Protein AF-A0A4Y8L6D9-F1 (afdb_monomer_lite)

Secondary structure (DSSP, 8-state):
--SHHHHHHHHHGGG--------------TT---HHHHHHHHHHHHH--HHHHHHHHHHHHHS--HHHHHHHHHHHHHTT--HHHHHHHHHHHHHHS-GGGS-HHHHHHHHHHHHHHHTTT-HHHHHHHHHHHHHT-

Radius of gyration: 21.97 Å; chains: 1; bounding box: 75×39×43 Å

pLDDT: mean 80.92, std 18.12, range [44.53, 98.5]

Sequence (137 aa):
MKYEKIGATLLIIFMVFGCHKKKENKEIPINYTSTSDTFLKKRIIECGDTASYQTLWYSYLDSPQPEEFLYYAMIMANKYNYPQAYYDVYLCLANTTDVDKLDDATKKIVVEYLVKASERGQDQASEVLEEIAKFSK

Structure (mmCIF, N/CA/C/O backbone):
data_AF-A0A4Y8L6D9-F1
#
_entry.id   AF-A0A4Y8L6D9-F1
#
loop_
_atom_site.group_PDB
_atom_site.id
_atom_site.type_symbol
_atom_site.label_atom_id
_atom_site.label_alt_id
_atom_site.label_comp_id
_atom_site.label_asym_id
_atom_site.label_entity_id
_atom_site.label_seq_id
_atom_site.pdbx_PDB_ins_code
_atom_site.Cartn_x
_atom_site.Cartn_y
_atom_site.Cartn_z
_atom_site.occupancy
_atom_site.B_iso_or_equiv
_atom_site.auth_seq_id
_atom_site.auth_comp_id
_atom_site.auth_asym_id
_atom_site.auth_atom_id
_atom_site.pdbx_PDB_model_num
ATOM 1 N N . MET A 1 1 ? 55.239 -13.031 -11.606 1.00 53.44 1 MET A N 1
ATOM 2 C CA . MET A 1 1 ? 54.634 -11.995 -10.739 1.00 53.44 1 MET A CA 1
ATOM 3 C C . MET A 1 1 ? 54.414 -10.710 -11.549 1.00 53.44 1 MET A C 1
ATOM 5 O O . MET A 1 1 ? 55.180 -9.764 -11.433 1.00 53.44 1 MET A O 1
ATOM 9 N N . LYS A 1 2 ? 53.441 -10.710 -12.476 1.00 53.25 2 LYS A N 1
ATOM 10 C CA . LYS A 1 2 ? 53.185 -9.581 -13.405 1.00 53.25 2 LYS A CA 1
ATOM 11 C C . LYS A 1 2 ? 51.693 -9.241 -13.573 1.00 53.25 2 LYS A C 1
ATOM 13 O O . LYS A 1 2 ? 51.358 -8.416 -14.411 1.00 53.25 2 LYS A O 1
ATOM 18 N N . TYR A 1 3 ? 50.811 -9.848 -12.774 1.00 55.16 3 TYR A N 1
ATOM 19 C CA . TYR A 1 3 ? 49.351 -9.742 -12.940 1.00 55.16 3 TYR A CA 1
ATOM 20 C C . TYR A 1 3 ? 48.668 -8.926 -11.829 1.00 55.16 3 TYR A C 1
ATOM 22 O O . TYR A 1 3 ? 47.560 -8.443 -12.025 1.00 55.16 3 TYR A O 1
ATOM 30 N N . GLU A 1 4 ? 49.339 -8.685 -10.698 1.00 50.84 4 GLU A N 1
ATOM 31 C CA . GLU A 1 4 ? 48.757 -7.950 -9.559 1.00 50.84 4 GLU A CA 1
ATOM 32 C C . GLU A 1 4 ? 48.601 -6.443 -9.818 1.00 50.84 4 GLU A C 1
ATOM 34 O O . GLU A 1 4 ? 47.782 -5.786 -9.186 1.00 50.84 4 GLU A O 1
ATOM 39 N N . LYS A 1 5 ? 49.338 -5.883 -10.788 1.00 51.00 5 LYS A N 1
ATOM 40 C CA . LYS A 1 5 ? 49.241 -4.455 -11.137 1.00 51.00 5 LYS A CA 1
ATOM 41 C C . LYS A 1 5 ? 48.224 -4.147 -12.237 1.00 51.00 5 LYS A C 1
ATOM 43 O O . LYS A 1 5 ? 47.843 -2.995 -12.370 1.00 51.00 5 LYS A O 1
ATOM 48 N N . ILE A 1 6 ? 47.764 -5.150 -12.991 1.00 54.91 6 ILE A N 1
ATOM 49 C CA . ILE A 1 6 ? 46.801 -4.956 -14.092 1.00 54.91 6 ILE A CA 1
ATOM 50 C C . ILE A 1 6 ? 45.370 -4.849 -13.536 1.00 54.91 6 ILE A C 1
ATOM 52 O O . ILE A 1 6 ? 44.571 -4.054 -14.027 1.00 54.91 6 ILE A O 1
ATOM 56 N N . GLY A 1 7 ? 45.068 -5.577 -12.452 1.00 51.62 7 GLY A N 1
ATOM 57 C CA . GLY A 1 7 ? 43.764 -5.519 -11.780 1.00 51.62 7 GLY A CA 1
ATOM 58 C C . GLY A 1 7 ? 43.470 -4.168 -11.119 1.00 51.62 7 GLY A C 1
ATOM 59 O O . GLY A 1 7 ? 42.338 -3.693 -11.165 1.00 51.62 7 GLY A O 1
ATOM 60 N N . ALA A 1 8 ? 44.493 -3.500 -10.577 1.00 52.94 8 ALA A N 1
ATOM 61 C CA . ALA A 1 8 ? 44.326 -2.192 -9.942 1.00 52.94 8 ALA A CA 1
ATOM 62 C C . ALA A 1 8 ? 44.050 -1.065 -10.957 1.00 52.94 8 ALA A C 1
ATOM 64 O O . ALA A 1 8 ? 43.344 -0.112 -10.640 1.00 52.94 8 ALA A O 1
ATOM 65 N N . THR A 1 9 ? 44.563 -1.171 -12.189 1.00 53.84 9 THR A N 1
ATOM 66 C CA . THR A 1 9 ? 44.372 -0.137 -13.223 1.00 53.84 9 THR A CA 1
ATOM 67 C C . THR A 1 9 ? 42.971 -0.178 -13.847 1.00 53.84 9 THR A C 1
ATOM 69 O O . THR A 1 9 ? 42.446 0.865 -14.226 1.00 53.84 9 THR A O 1
ATOM 72 N N . LEU A 1 10 ? 42.326 -1.350 -13.902 1.00 54.28 10 LEU A N 1
ATOM 73 C CA . LEU A 1 10 ? 40.961 -1.503 -14.433 1.00 54.28 10 LEU A CA 1
ATOM 74 C C . LEU A 1 10 ? 39.863 -1.016 -13.467 1.00 54.28 10 LEU A C 1
ATOM 76 O O . LEU A 1 10 ? 38.804 -0.589 -13.919 1.00 54.28 10 LEU A O 1
ATOM 80 N N . LEU A 1 11 ? 40.120 -1.010 -12.155 1.00 53.59 11 LEU A N 1
ATOM 81 C CA . LEU A 1 11 ? 39.162 -0.559 -11.133 1.00 53.59 11 LEU A CA 1
ATOM 82 C C . LEU A 1 11 ? 39.011 0.970 -11.043 1.00 53.59 11 LEU A C 1
ATOM 84 O O . LEU A 1 11 ? 37.984 1.457 -10.579 1.00 53.59 11 LEU A O 1
ATOM 88 N N . ILE A 1 12 ? 39.996 1.738 -11.517 1.00 55.12 12 ILE A N 1
ATOM 89 C CA . ILE A 1 12 ? 39.993 3.210 -11.426 1.00 55.12 12 ILE A CA 1
ATOM 90 C C . ILE A 1 12 ? 39.174 3.856 -12.562 1.00 55.12 12 ILE A C 1
ATOM 92 O O . ILE A 1 12 ? 38.639 4.951 -12.403 1.00 55.12 12 ILE A O 1
ATOM 96 N N . ILE A 1 13 ? 38.992 3.162 -13.691 1.00 55.03 13 ILE A N 1
ATOM 97 C CA . ILE A 1 13 ? 38.275 3.690 -14.868 1.00 55.03 13 ILE A CA 1
ATOM 98 C C . ILE A 1 13 ? 36.750 3.748 -14.643 1.00 55.03 13 ILE A C 1
ATOM 100 O O . ILE A 1 13 ? 36.064 4.554 -15.268 1.00 55.03 13 ILE A O 1
ATOM 104 N N . PHE A 1 14 ? 36.207 2.972 -13.699 1.00 55.62 14 PHE A N 1
ATOM 105 C CA . PHE A 1 14 ? 34.766 2.952 -13.416 1.00 55.62 14 PHE A CA 1
ATOM 106 C C . PHE A 1 14 ? 34.254 4.153 -12.596 1.00 55.62 14 PHE A C 1
ATOM 108 O O . PHE A 1 14 ? 33.044 4.354 -12.517 1.00 55.62 14 PHE A O 1
ATOM 115 N N . MET A 1 15 ? 35.133 4.976 -12.008 1.00 56.25 15 MET A N 1
ATOM 116 C CA . MET A 1 15 ? 34.729 6.059 -11.092 1.00 56.25 15 MET A CA 1
ATOM 117 C C . MET A 1 15 ? 34.556 7.445 -11.738 1.00 56.25 15 MET A C 1
ATOM 119 O O . MET A 1 15 ? 34.254 8.397 -11.023 1.00 56.25 15 MET A O 1
ATOM 123 N N . VAL A 1 16 ? 34.703 7.604 -13.062 1.00 55.81 16 VAL A N 1
ATOM 124 C CA . VAL A 1 16 ? 34.711 8.948 -13.693 1.00 55.81 16 VAL A CA 1
ATOM 125 C C . VAL A 1 16 ? 33.624 9.172 -14.751 1.00 55.81 16 VAL A C 1
ATOM 127 O O . VAL A 1 16 ? 33.771 10.013 -15.632 1.00 55.81 16 VAL A O 1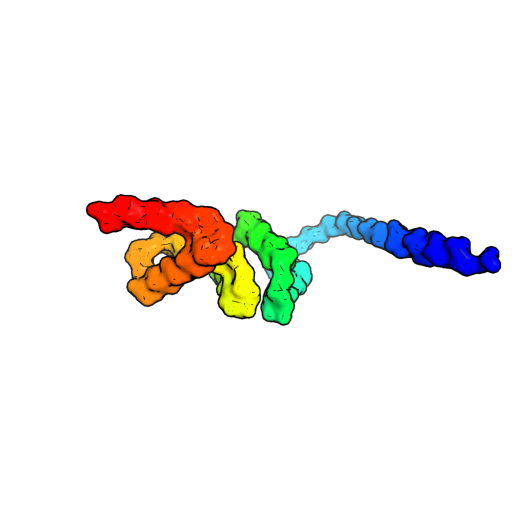
ATOM 130 N N . PHE A 1 17 ? 32.468 8.518 -14.625 1.00 59.28 17 PHE A N 1
ATOM 131 C CA . PHE A 1 17 ? 31.236 9.007 -15.266 1.00 59.28 17 PHE A CA 1
ATOM 132 C C . PHE A 1 17 ? 30.406 9.830 -14.274 1.00 59.28 17 PHE A C 1
ATOM 134 O O . PHE A 1 17 ? 29.263 9.515 -13.951 1.00 59.28 17 PHE A O 1
ATOM 141 N N . GLY A 1 18 ? 31.005 10.919 -13.782 1.00 55.72 18 GLY A N 1
ATOM 142 C CA . GLY A 1 18 ? 30.288 11.982 -13.083 1.00 55.72 18 GLY A CA 1
ATOM 143 C C . GLY A 1 18 ? 29.382 12.717 -14.069 1.00 55.72 18 GLY A C 1
ATOM 144 O O . GLY A 1 18 ? 29.839 13.522 -14.878 1.00 55.72 18 GLY A O 1
ATOM 145 N N . CYS A 1 19 ? 28.089 12.409 -14.031 1.00 46.22 19 CYS A N 1
ATOM 146 C CA . CYS A 1 19 ? 27.085 13.014 -14.896 1.00 46.22 19 CYS A CA 1
ATOM 147 C C . CYS A 1 19 ? 26.843 14.481 -14.481 1.00 46.22 19 CYS A C 1
ATOM 149 O O . CYS A 1 19 ? 26.063 14.752 -13.571 1.00 46.22 19 CYS A O 1
ATOM 151 N N . HIS A 1 20 ? 27.484 15.447 -15.146 1.00 57.59 20 HIS A N 1
ATOM 152 C CA . HIS A 1 20 ? 27.107 16.861 -15.032 1.00 57.59 20 HIS A CA 1
ATOM 153 C C . HIS A 1 20 ? 25.901 17.141 -15.936 1.00 57.59 20 HIS A C 1
ATOM 155 O O . HIS A 1 20 ? 26.051 17.516 -17.099 1.00 57.59 20 HIS A O 1
ATOM 161 N N . LYS A 1 21 ? 24.681 16.970 -15.416 1.00 55.44 21 LYS A N 1
ATOM 162 C CA . LYS A 1 21 ? 23.484 17.481 -16.096 1.00 55.44 21 LYS A CA 1
ATOM 163 C C . LYS A 1 21 ? 23.321 18.965 -15.781 1.00 55.44 21 LYS A C 1
ATOM 165 O O . LYS A 1 21 ? 22.919 19.344 -14.684 1.00 55.44 21 LYS A O 1
ATOM 170 N N . LYS A 1 22 ? 23.630 19.805 -16.768 1.00 47.09 22 LYS A N 1
ATOM 171 C CA . LYS A 1 22 ? 23.285 21.229 -16.777 1.00 47.09 22 LYS A CA 1
ATOM 172 C C . LYS A 1 22 ? 21.753 21.346 -16.770 1.00 47.09 22 LYS A C 1
ATOM 174 O O . LYS A 1 22 ? 21.107 20.888 -17.709 1.00 47.09 22 LYS A O 1
ATOM 179 N N . LYS A 1 23 ? 21.167 21.906 -15.705 1.00 45.12 23 LYS A N 1
ATOM 180 C CA . LYS A 1 23 ? 19.733 22.239 -15.663 1.00 45.12 23 LYS A CA 1
ATOM 181 C C . LYS A 1 23 ? 19.490 23.443 -16.573 1.00 45.12 23 LYS A C 1
ATOM 183 O O . LYS A 1 23 ? 19.805 24.570 -16.203 1.00 45.12 23 LYS A O 1
ATOM 188 N N . GLU A 1 24 ? 18.953 23.199 -17.763 1.00 44.53 24 GLU A N 1
ATOM 189 C CA . GLU A 1 24 ? 18.265 24.239 -18.526 1.00 44.53 24 GLU A CA 1
ATOM 190 C C . GLU A 1 24 ? 16.883 24.449 -17.910 1.00 44.53 24 GLU A C 1
ATOM 192 O O . GLU A 1 24 ? 16.100 23.507 -17.785 1.00 44.53 24 GLU A O 1
ATOM 197 N N . ASN A 1 25 ? 16.601 25.684 -17.502 1.00 50.34 25 ASN A N 1
ATOM 198 C CA . ASN A 1 25 ? 15.288 26.085 -17.023 1.00 50.34 25 ASN A CA 1
ATOM 199 C C . ASN A 1 25 ? 14.401 26.305 -18.257 1.00 50.34 25 ASN A C 1
ATOM 201 O O . ASN A 1 25 ? 14.374 27.393 -18.829 1.00 50.34 25 ASN A O 1
ATOM 205 N N . LYS A 1 26 ? 13.771 25.232 -18.742 1.00 45.22 26 LYS A N 1
ATOM 206 C CA . LYS A 1 26 ? 12.666 25.341 -19.694 1.00 45.22 26 LYS A CA 1
ATOM 207 C C . LYS A 1 26 ? 11.392 25.462 -18.877 1.00 45.22 26 LYS A C 1
ATOM 209 O O . LYS A 1 26 ? 11.076 24.565 -18.102 1.00 45.22 26 LYS A O 1
ATOM 214 N N . GLU A 1 27 ? 10.677 26.562 -19.061 1.00 53.53 27 GLU A N 1
ATOM 215 C CA . GLU A 1 27 ? 9.291 26.674 -18.624 1.00 53.53 27 GLU A CA 1
ATOM 216 C C . GLU A 1 27 ? 8.482 25.645 -19.426 1.00 53.53 27 GLU A C 1
ATOM 218 O O . GLU A 1 27 ? 8.269 25.794 -20.630 1.00 53.53 27 GLU A O 1
ATOM 223 N N . ILE A 1 28 ? 8.138 24.530 -18.780 1.00 53.72 28 ILE A N 1
ATOM 224 C CA . ILE A 1 28 ? 7.357 23.444 -19.376 1.00 53.72 28 ILE A CA 1
ATOM 225 C C . ILE A 1 28 ? 5.901 23.632 -18.924 1.00 53.72 28 ILE A C 1
ATOM 227 O O . ILE A 1 28 ? 5.660 23.782 -17.725 1.00 53.72 28 ILE A O 1
ATOM 231 N N . PRO A 1 29 ? 4.922 23.637 -19.846 1.00 49.84 29 PRO A N 1
ATOM 232 C CA . PRO A 1 29 ? 3.510 23.764 -19.499 1.00 49.84 29 PRO A CA 1
ATOM 233 C C . PRO A 1 29 ? 3.036 22.611 -18.599 1.00 49.84 29 PRO A C 1
ATOM 235 O O . PRO A 1 29 ? 3.485 21.474 -18.726 1.00 49.84 29 PRO A O 1
ATOM 238 N N . ILE A 1 30 ? 2.078 22.928 -17.724 1.00 51.47 30 ILE A N 1
ATOM 239 C CA . ILE A 1 30 ? 1.674 22.229 -16.482 1.00 51.47 30 ILE A CA 1
ATOM 240 C C . ILE A 1 30 ? 1.044 20.829 -16.710 1.00 51.47 30 ILE A C 1
ATOM 242 O O . ILE A 1 30 ? 0.528 20.220 -15.786 1.00 51.47 30 ILE A O 1
ATOM 246 N N . ASN A 1 31 ? 1.091 20.272 -17.925 1.00 51.53 31 ASN A N 1
ATOM 247 C CA . ASN A 1 31 ? 0.436 18.998 -18.250 1.00 51.53 31 ASN A CA 1
ATOM 248 C C . ASN A 1 31 ? 1.364 17.928 -18.852 1.00 51.53 31 ASN A C 1
ATOM 250 O O . ASN A 1 31 ? 0.916 17.020 -19.546 1.00 51.53 31 ASN A O 1
ATOM 254 N N . TYR A 1 32 ? 2.671 18.025 -18.605 1.00 49.22 32 TYR A N 1
ATOM 255 C CA . TYR A 1 32 ? 3.598 16.938 -18.911 1.00 49.22 32 TYR A CA 1
ATOM 256 C C . TYR A 1 32 ? 3.822 16.088 -17.659 1.00 49.22 32 TYR A C 1
ATOM 258 O O . TYR A 1 32 ? 4.634 16.451 -16.810 1.00 49.22 32 TYR A O 1
ATOM 266 N N . THR A 1 33 ? 3.178 14.916 -17.578 1.00 53.69 33 THR A N 1
ATOM 267 C CA . THR A 1 33 ? 3.753 13.780 -16.834 1.00 53.69 33 THR A CA 1
ATOM 268 C C . THR A 1 33 ? 5.193 13.641 -17.296 1.00 53.69 33 THR A C 1
ATOM 270 O O . THR A 1 33 ? 5.454 13.418 -18.484 1.00 53.69 33 THR A O 1
ATOM 273 N N . SER A 1 34 ? 6.134 13.856 -16.384 1.00 62.44 34 SER A N 1
ATOM 274 C CA . SER A 1 34 ? 7.546 13.841 -16.727 1.00 62.44 34 SER A CA 1
ATOM 275 C C . SER A 1 34 ? 7.899 12.459 -17.296 1.00 62.44 34 SER A C 1
ATOM 277 O O . SER A 1 34 ? 7.351 11.438 -16.873 1.00 62.44 34 SER A O 1
ATOM 279 N N . THR A 1 35 ? 8.816 12.370 -18.264 1.00 60.91 35 THR A N 1
ATOM 280 C CA . THR A 1 35 ? 9.310 11.065 -18.755 1.00 60.91 35 THR A CA 1
ATOM 281 C C . THR A 1 35 ? 9.789 10.170 -17.600 1.00 60.91 35 THR A C 1
ATOM 283 O O . THR A 1 35 ? 9.739 8.944 -17.714 1.00 60.91 35 THR A O 1
ATOM 286 N N . SER A 1 36 ? 10.192 10.766 -16.467 1.00 75.81 36 SER A N 1
ATOM 287 C CA . SER A 1 36 ? 10.477 10.042 -15.228 1.00 75.81 36 SER A CA 1
ATOM 288 C C . SER A 1 36 ? 9.264 9.319 -14.653 1.00 75.81 36 SER A C 1
ATOM 290 O O . SER A 1 36 ? 9.402 8.136 -14.370 1.00 75.81 36 SER A O 1
ATOM 292 N N . ASP A 1 37 ? 8.082 9.930 -14.547 1.00 82.19 37 ASP A N 1
ATOM 293 C CA . ASP A 1 37 ? 6.929 9.278 -13.899 1.00 82.19 37 ASP A CA 1
ATOM 294 C C . ASP A 1 37 ? 6.489 8.039 -14.671 1.00 82.19 37 ASP A C 1
ATOM 296 O O . ASP A 1 37 ? 6.268 6.982 -14.088 1.00 82.19 37 ASP A O 1
ATOM 300 N N . THR A 1 38 ? 6.461 8.125 -16.004 1.00 89.62 38 THR A N 1
ATOM 301 C CA . THR A 1 38 ? 6.144 6.969 -16.859 1.00 89.62 38 THR A CA 1
ATOM 302 C C . THR A 1 38 ? 7.141 5.827 -16.644 1.00 89.62 38 THR A C 1
ATOM 304 O O . THR A 1 38 ? 6.757 4.658 -16.575 1.00 89.62 38 THR A O 1
ATOM 307 N N . PHE A 1 39 ? 8.429 6.153 -16.507 1.00 92.50 39 PHE A N 1
ATOM 308 C CA . PHE A 1 39 ? 9.471 5.163 -16.253 1.00 92.50 39 PHE A CA 1
ATOM 309 C C . PHE A 1 39 ? 9.347 4.534 -14.857 1.00 92.50 39 PHE A C 1
ATOM 311 O O . PHE A 1 39 ? 9.424 3.311 -14.741 1.00 92.50 39 PHE A O 1
ATOM 318 N N . LEU A 1 40 ? 9.096 5.336 -13.816 1.00 94.12 40 LEU A N 1
ATOM 319 C CA . LEU A 1 40 ? 8.873 4.852 -12.447 1.00 94.12 40 LEU A CA 1
ATOM 320 C C . 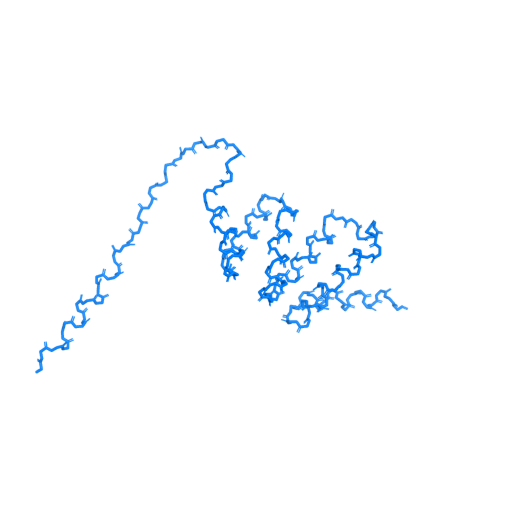LEU A 1 40 ? 7.667 3.906 -12.399 1.00 94.12 40 LEU A C 1
ATOM 322 O O . LEU A 1 40 ? 7.789 2.762 -11.956 1.00 94.12 40 LEU A O 1
ATOM 326 N N . LYS A 1 41 ? 6.534 4.349 -12.954 1.00 95.38 41 LYS A N 1
ATOM 327 C CA . LYS A 1 41 ? 5.283 3.585 -13.059 1.00 95.38 41 LYS A CA 1
ATOM 328 C C . LYS A 1 41 ? 5.503 2.244 -13.764 1.00 95.38 41 LYS A C 1
ATOM 330 O O . LYS A 1 41 ? 5.050 1.208 -13.277 1.00 95.38 41 LYS A O 1
ATOM 335 N N . LYS A 1 42 ? 6.268 2.230 -14.861 1.00 96.31 42 LYS A N 1
ATOM 336 C CA . LYS A 1 42 ? 6.629 0.998 -15.579 1.00 96.31 42 LYS A CA 1
ATOM 337 C C . LYS A 1 42 ? 7.438 0.031 -14.706 1.00 96.31 42 LYS A C 1
ATOM 339 O O . LYS A 1 42 ? 7.096 -1.147 -14.641 1.00 96.31 42 LYS A O 1
ATOM 344 N N . ARG A 1 43 ? 8.469 0.512 -14.002 1.00 97.44 43 ARG A N 1
ATOM 345 C CA . ARG A 1 43 ? 9.302 -0.337 -13.126 1.00 97.44 43 ARG A CA 1
ATOM 346 C C . ARG A 1 43 ? 8.510 -0.930 -11.961 1.00 97.44 43 ARG A C 1
ATOM 348 O O . ARG A 1 43 ? 8.706 -2.094 -11.623 1.00 97.44 43 ARG A O 1
ATOM 355 N N . ILE A 1 44 ? 7.572 -0.173 -11.397 1.00 98.06 44 ILE A N 1
ATOM 356 C CA . ILE A 1 44 ? 6.649 -0.682 -10.374 1.00 98.06 44 ILE A CA 1
ATOM 357 C C . ILE A 1 44 ? 5.823 -1.844 -10.944 1.00 98.06 44 ILE A C 1
ATOM 359 O O . ILE A 1 44 ? 5.818 -2.936 -10.380 1.00 98.06 44 ILE A O 1
ATOM 363 N N . ILE A 1 45 ? 5.178 -1.646 -12.098 1.00 98.06 45 ILE A N 1
ATOM 364 C CA . ILE A 1 45 ? 4.306 -2.661 -12.712 1.00 98.06 45 ILE A CA 1
ATOM 365 C C . ILE A 1 45 ? 5.084 -3.931 -13.088 1.00 98.06 45 ILE A C 1
ATOM 367 O O . ILE A 1 45 ? 4.615 -5.045 -12.821 1.00 98.06 45 ILE A O 1
ATOM 371 N N . GLU A 1 46 ? 6.256 -3.783 -13.707 1.00 97.44 46 GLU A N 1
ATOM 372 C CA . GLU A 1 46 ? 7.000 -4.893 -14.315 1.00 97.44 46 GLU A CA 1
ATOM 373 C C . GLU A 1 46 ? 7.836 -5.692 -13.315 1.00 97.44 46 GLU A C 1
ATOM 375 O O . GLU A 1 46 ? 7.865 -6.919 -13.416 1.00 97.44 46 GLU A O 1
ATOM 380 N N . CYS A 1 47 ? 8.489 -5.030 -12.355 1.00 97.44 47 CYS A N 1
ATOM 381 C CA . CYS A 1 47 ? 9.425 -5.696 -11.446 1.00 97.44 47 CYS A CA 1
ATOM 382 C C . CYS A 1 47 ? 9.250 -5.365 -9.961 1.00 97.44 47 CYS A C 1
ATOM 384 O O . CYS A 1 47 ? 10.025 -5.868 -9.151 1.00 97.44 47 CYS A O 1
ATOM 386 N N . GLY A 1 48 ? 8.250 -4.563 -9.589 1.00 97.62 48 GLY A N 1
ATOM 387 C CA . GLY A 1 48 ? 7.998 -4.239 -8.187 1.00 97.62 48 GLY A CA 1
ATOM 388 C C . GLY A 1 48 ? 9.116 -3.403 -7.572 1.00 97.62 48 GLY A C 1
ATOM 389 O O . GLY A 1 48 ? 9.489 -3.611 -6.420 1.00 97.62 48 GLY A O 1
ATOM 390 N N . ASP A 1 49 ? 9.708 -2.496 -8.354 1.00 98.06 49 ASP A N 1
ATOM 391 C CA . ASP A 1 49 ? 10.841 -1.692 -7.903 1.00 98.06 49 ASP A CA 1
ATOM 392 C C . ASP A 1 49 ? 10.439 -0.738 -6.767 1.00 98.06 49 ASP A C 1
ATOM 394 O O . ASP A 1 49 ? 9.776 0.279 -6.983 1.00 98.06 49 ASP A O 1
ATOM 398 N N . THR A 1 50 ? 10.878 -1.056 -5.550 1.00 97.75 50 THR A N 1
ATOM 399 C CA . THR A 1 50 ? 10.529 -0.310 -4.333 1.00 97.75 50 THR A CA 1
ATOM 400 C C . THR A 1 50 ? 11.090 1.110 -4.333 1.00 97.75 50 THR A C 1
ATOM 402 O O . THR A 1 50 ? 10.433 2.015 -3.833 1.00 97.75 50 THR A O 1
ATOM 405 N N . ALA A 1 51 ? 12.254 1.343 -4.948 1.00 96.31 51 ALA A N 1
ATOM 406 C CA . ALA A 1 51 ? 12.822 2.686 -5.082 1.00 96.31 51 ALA A CA 1
ATOM 407 C C . ALA A 1 51 ? 11.961 3.579 -5.994 1.00 96.31 51 ALA A C 1
ATOM 409 O O . ALA A 1 51 ? 11.701 4.741 -5.674 1.00 96.31 51 ALA A O 1
ATOM 410 N N . SER A 1 52 ? 11.474 3.029 -7.111 1.00 96.25 52 SER A N 1
ATOM 411 C CA . SER A 1 52 ? 10.550 3.729 -8.006 1.00 96.25 52 SER A CA 1
ATOM 412 C C . SER A 1 52 ? 9.212 3.979 -7.326 1.00 96.25 52 SER A C 1
ATOM 414 O O . SER A 1 52 ? 8.669 5.070 -7.462 1.00 96.25 52 SER A O 1
ATOM 416 N N . TYR A 1 53 ? 8.720 3.006 -6.555 1.00 96.94 53 TYR A N 1
ATOM 417 C CA . TYR A 1 53 ? 7.510 3.153 -5.750 1.00 96.94 53 TYR A CA 1
ATOM 418 C C . TYR A 1 53 ? 7.632 4.274 -4.713 1.00 96.94 53 TYR A C 1
ATOM 420 O O . TYR A 1 53 ? 6.766 5.139 -4.656 1.00 96.94 53 TYR A O 1
ATOM 428 N N . GLN A 1 54 ? 8.730 4.319 -3.954 1.00 94.81 54 GLN A N 1
ATOM 429 C CA . GLN A 1 54 ? 8.985 5.384 -2.979 1.00 94.81 54 GLN A CA 1
ATOM 430 C C . GLN A 1 54 ? 9.110 6.755 -3.648 1.00 94.81 54 GLN A C 1
ATOM 432 O O . GLN A 1 54 ? 8.523 7.725 -3.182 1.00 94.81 54 GLN A O 1
ATOM 437 N N . THR A 1 55 ? 9.829 6.836 -4.770 1.00 93.31 55 THR A N 1
ATOM 438 C CA . THR A 1 55 ? 9.948 8.086 -5.539 1.00 93.31 55 THR A CA 1
ATOM 439 C C . THR A 1 55 ? 8.579 8.569 -6.014 1.00 93.31 55 THR A C 1
ATOM 441 O O . THR A 1 55 ? 8.265 9.753 -5.904 1.00 93.31 55 THR A O 1
ATOM 444 N N . LEU A 1 56 ? 7.753 7.645 -6.508 1.00 92.62 56 LEU A N 1
ATOM 445 C CA . LEU A 1 56 ? 6.399 7.941 -6.946 1.00 92.62 56 LEU A CA 1
ATOM 446 C C . LEU A 1 56 ? 5.520 8.395 -5.766 1.00 92.62 56 LEU A C 1
ATOM 448 O O . LEU A 1 56 ? 4.841 9.410 -5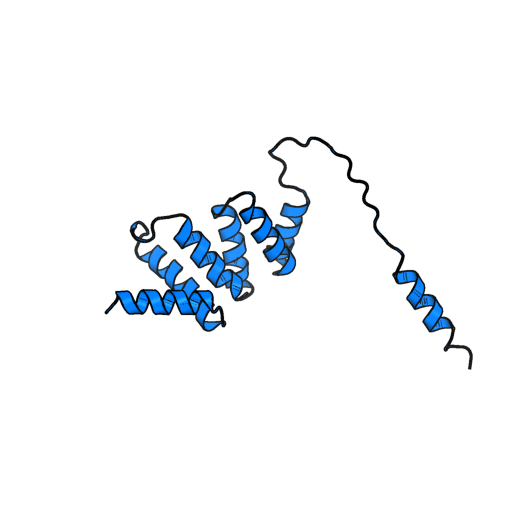.884 1.00 92.62 56 LEU A O 1
ATOM 452 N N . TRP A 1 57 ? 5.587 7.721 -4.614 1.00 91.44 57 TRP A N 1
ATOM 453 C CA . TRP A 1 57 ? 4.893 8.141 -3.391 1.00 91.44 57 TRP A CA 1
ATOM 454 C C . TRP A 1 57 ? 5.238 9.580 -2.998 1.00 91.44 57 TRP A C 1
ATOM 456 O O . TRP A 1 57 ? 4.336 10.393 -2.814 1.00 91.44 57 TRP A O 1
ATOM 466 N N . TYR A 1 58 ? 6.529 9.929 -2.954 1.00 88.62 58 TYR A N 1
ATOM 467 C CA . TYR A 1 58 ? 6.950 11.294 -2.634 1.00 88.62 58 TYR A CA 1
ATOM 468 C C . TYR A 1 58 ? 6.399 12.323 -3.626 1.00 88.62 58 TYR A C 1
ATOM 470 O O . TYR A 1 58 ? 5.955 13.385 -3.203 1.00 88.62 58 TYR A O 1
ATOM 478 N N . SER A 1 59 ? 6.346 11.999 -4.923 1.00 86.44 59 SER A N 1
ATOM 479 C CA . SER A 1 59 ? 5.771 12.913 -5.919 1.00 86.44 59 SER A CA 1
ATOM 480 C C . SER A 1 59 ? 4.283 13.209 -5.677 1.00 86.44 59 SER A C 1
ATOM 482 O O . SER A 1 59 ? 3.835 14.333 -5.904 1.00 86.44 59 SER A O 1
ATOM 484 N N . TYR A 1 60 ? 3.530 12.240 -5.146 1.00 83.56 60 TYR A N 1
ATOM 485 C CA . TYR A 1 60 ? 2.121 12.430 -4.796 1.00 83.56 60 TYR A CA 1
ATOM 486 C C . TYR A 1 60 ? 1.908 13.148 -3.460 1.00 83.56 60 TYR A C 1
ATOM 488 O O . TYR A 1 60 ? 0.814 13.657 -3.235 1.00 83.56 60 TYR A O 1
ATOM 496 N N . LEU A 1 61 ? 2.920 13.248 -2.590 1.00 79.56 61 LEU A N 1
ATOM 497 C CA . LEU A 1 61 ? 2.837 14.129 -1.417 1.00 79.56 61 LEU A CA 1
ATOM 498 C C . LEU A 1 61 ? 2.839 15.608 -1.830 1.00 79.56 61 LEU A C 1
ATOM 500 O O . LEU A 1 61 ? 2.112 16.406 -1.242 1.00 79.56 61 LEU A O 1
ATOM 504 N N . ASP A 1 62 ? 3.619 15.958 -2.856 1.00 76.00 62 ASP A N 1
ATOM 505 C CA . ASP A 1 62 ? 3.732 17.333 -3.360 1.00 76.00 62 ASP A CA 1
ATOM 506 C C . ASP A 1 62 ? 2.554 17.725 -4.271 1.00 76.00 62 ASP A C 1
ATOM 508 O O . ASP A 1 62 ? 2.128 18.882 -4.294 1.00 76.00 62 ASP A O 1
ATOM 512 N N . SER A 1 63 ? 2.016 16.765 -5.030 1.00 74.81 63 SER A N 1
ATOM 513 C CA . SER A 1 63 ? 0.850 16.946 -5.900 1.00 74.81 63 SER A CA 1
ATOM 514 C C . SER A 1 63 ? -0.119 15.769 -5.733 1.00 74.81 63 SER A C 1
ATOM 516 O O . SER A 1 63 ? -0.007 14.771 -6.452 1.00 74.81 63 SER A O 1
ATOM 518 N N . PRO A 1 64 ? -1.065 15.859 -4.777 1.00 71.19 64 PRO A N 1
ATOM 519 C CA . PRO A 1 64 ? -1.956 14.752 -4.453 1.00 71.19 64 PRO A CA 1
ATOM 520 C C . PRO A 1 64 ? -2.812 14.325 -5.645 1.00 71.19 64 PRO A C 1
ATOM 522 O O . PRO A 1 64 ? -3.655 15.080 -6.124 1.00 71.19 64 PRO A O 1
ATOM 525 N N . GLN A 1 65 ? -2.612 13.087 -6.094 1.00 74.44 65 GLN A N 1
ATOM 526 C CA . GLN A 1 65 ? -3.527 12.363 -6.983 1.00 74.44 65 GLN A CA 1
ATOM 527 C C . GLN A 1 65 ? -3.733 10.963 -6.387 1.00 74.44 65 GLN A C 1
ATOM 529 O O . GLN A 1 65 ? -3.172 9.971 -6.873 1.00 74.44 65 GLN A O 1
ATOM 534 N N . PRO A 1 66 ? -4.443 10.885 -5.249 1.00 72.50 66 PRO A N 1
ATOM 535 C CA . PRO A 1 66 ? -4.529 9.667 -4.451 1.00 72.50 66 PRO A CA 1
ATOM 536 C C . PRO A 1 66 ? -5.164 8.501 -5.222 1.00 72.50 66 PRO A C 1
ATOM 538 O O . PRO A 1 66 ? -4.797 7.350 -4.990 1.00 72.50 66 PRO A O 1
ATOM 541 N N . GLU A 1 67 ? -6.045 8.778 -6.186 1.00 79.44 67 GLU A N 1
ATOM 542 C CA . GLU A 1 67 ? -6.673 7.760 -7.032 1.00 79.44 67 GLU A CA 1
ATOM 543 C C . GLU A 1 67 ? -5.664 7.080 -7.966 1.00 79.44 67 GLU A C 1
ATOM 545 O O . GLU A 1 67 ? -5.720 5.865 -8.163 1.00 79.44 67 GLU A O 1
ATOM 550 N N . GLU A 1 68 ? -4.718 7.839 -8.530 1.00 88.81 68 GLU A N 1
ATOM 551 C CA . GLU A 1 68 ? -3.690 7.267 -9.402 1.00 88.81 68 GLU A CA 1
ATOM 552 C C . GLU A 1 68 ? -2.669 6.468 -8.584 1.00 88.81 68 GLU A C 1
ATOM 554 O O . GLU A 1 68 ? -2.298 5.353 -8.962 1.00 88.81 68 GLU A O 1
ATOM 559 N N . PHE A 1 69 ? -2.242 6.997 -7.435 1.00 92.75 69 PHE A N 1
ATOM 560 C CA . PHE A 1 69 ? -1.297 6.297 -6.569 1.00 92.75 69 PHE A CA 1
ATOM 561 C C . PHE A 1 69 ? -1.864 4.979 -6.022 1.00 92.75 69 PHE A C 1
ATOM 563 O O . PHE A 1 69 ? -1.144 3.975 -5.988 1.00 92.75 69 PHE A O 1
ATOM 570 N N . LEU A 1 70 ? -3.159 4.946 -5.678 1.00 94.44 70 LEU A N 1
ATOM 571 C CA . LEU A 1 70 ? -3.853 3.748 -5.195 1.00 94.44 70 LEU A CA 1
ATOM 572 C C . LEU A 1 70 ? -3.646 2.545 -6.128 1.00 94.44 70 LEU A C 1
ATOM 574 O O . LEU A 1 70 ? -3.372 1.443 -5.653 1.00 94.44 70 LEU A O 1
ATOM 578 N N . TYR A 1 71 ? -3.699 2.746 -7.447 1.00 95.75 71 TYR A N 1
ATOM 579 C CA . TYR A 1 71 ? -3.462 1.676 -8.421 1.00 95.75 71 TYR A CA 1
ATOM 580 C C . TYR A 1 71 ? -2.075 1.029 -8.254 1.0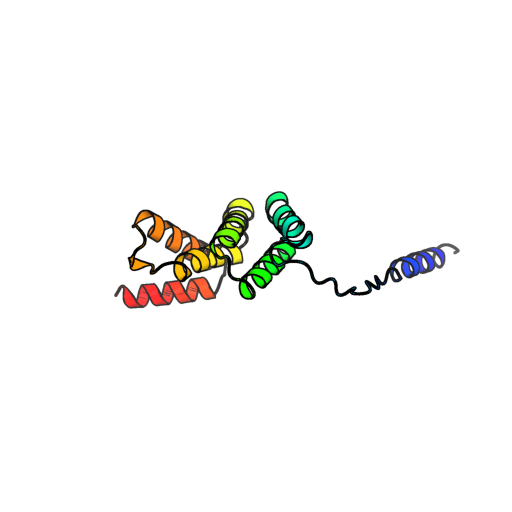0 95.75 71 TYR A C 1
ATOM 582 O O . TYR A 1 71 ? -1.944 -0.199 -8.221 1.00 95.75 71 TYR A O 1
ATOM 590 N N . TYR A 1 72 ? -1.031 1.845 -8.097 1.00 97.19 72 TYR A N 1
ATOM 591 C CA . TYR A 1 72 ? 0.339 1.363 -7.913 1.00 97.19 72 TYR A CA 1
ATOM 592 C C . TYR A 1 72 ? 0.549 0.725 -6.537 1.00 97.19 72 TYR A C 1
ATOM 594 O O . TYR A 1 72 ? 1.222 -0.306 -6.444 1.00 97.19 72 TYR A O 1
ATOM 602 N N . ALA A 1 73 ? -0.068 1.281 -5.491 1.00 97.50 73 ALA A N 1
ATOM 603 C CA . ALA A 1 73 ? -0.061 0.704 -4.149 1.00 97.50 73 ALA A CA 1
ATOM 604 C C . ALA A 1 73 ? -0.716 -0.688 -4.137 1.00 97.50 73 ALA A C 1
ATOM 606 O O . ALA A 1 73 ? -0.129 -1.646 -3.633 1.00 97.50 73 ALA A O 1
ATOM 607 N N . MET A 1 74 ? -1.864 -0.856 -4.801 1.00 97.88 74 MET A N 1
ATOM 608 C CA . MET A 1 74 ? -2.530 -2.158 -4.925 1.00 97.88 74 MET A CA 1
ATOM 609 C C . MET A 1 74 ? -1.662 -3.195 -5.648 1.00 97.88 74 MET A C 1
ATOM 611 O O . MET A 1 74 ? -1.624 -4.354 -5.230 1.00 97.88 74 MET A O 1
ATOM 615 N N . ILE A 1 75 ? -0.934 -2.807 -6.702 1.00 98.31 75 ILE A N 1
ATOM 616 C CA . ILE A 1 75 ? 0.007 -3.709 -7.388 1.00 98.31 75 ILE A CA 1
ATOM 617 C C . ILE A 1 75 ? 1.130 -4.137 -6.442 1.00 98.31 75 ILE A C 1
ATOM 619 O O . ILE A 1 75 ? 1.414 -5.330 -6.326 1.00 98.31 75 ILE A O 1
ATOM 623 N N . MET A 1 76 ? 1.762 -3.186 -5.755 1.00 98.50 76 MET A N 1
ATOM 624 C CA . MET A 1 76 ? 2.870 -3.472 -4.842 1.00 98.50 76 MET A CA 1
ATOM 625 C C . MET A 1 76 ? 2.445 -4.340 -3.660 1.00 98.50 76 MET A C 1
ATOM 627 O O . MET A 1 76 ? 3.158 -5.283 -3.309 1.00 98.50 76 MET A O 1
ATOM 631 N N . ALA A 1 77 ? 1.261 -4.087 -3.107 1.00 98.19 77 ALA A N 1
ATOM 632 C CA . ALA A 1 77 ? 0.679 -4.898 -2.051 1.00 98.19 77 ALA A CA 1
ATOM 633 C C . ALA A 1 77 ? 0.365 -6.313 -2.559 1.00 98.19 77 ALA A C 1
ATOM 635 O O . ALA A 1 77 ? 0.924 -7.293 -2.072 1.00 98.19 77 ALA A O 1
ATOM 636 N N . ASN A 1 78 ? -0.473 -6.437 -3.590 1.00 98.12 78 ASN A N 1
ATOM 637 C CA . ASN A 1 78 ? -1.054 -7.726 -3.973 1.00 98.12 78 ASN A CA 1
ATOM 638 C C . ASN A 1 78 ? -0.097 -8.614 -4.778 1.00 98.12 78 ASN A C 1
ATOM 640 O O . ASN A 1 78 ? -0.053 -9.823 -4.561 1.00 98.12 78 ASN A O 1
ATOM 644 N N . LYS A 1 79 ? 0.643 -8.040 -5.736 1.00 98.25 79 LYS A N 1
ATOM 645 C CA . LYS A 1 79 ? 1.522 -8.804 -6.639 1.00 98.25 79 LYS A CA 1
ATOM 646 C C . LYS A 1 79 ? 2.890 -9.046 -6.015 1.00 98.25 79 LYS A C 1
ATOM 648 O O . LYS A 1 79 ? 3.429 -10.143 -6.132 1.00 98.25 79 LYS A O 1
ATOM 653 N N . TYR A 1 80 ? 3.451 -8.024 -5.374 1.00 98.06 80 TYR A N 1
ATOM 654 C CA . TYR A 1 80 ? 4.822 -8.062 -4.861 1.00 98.06 80 TYR A CA 1
ATOM 655 C C . TYR A 1 80 ? 4.908 -8.277 -3.350 1.00 98.06 80 TYR A C 1
ATOM 657 O O . TYR A 1 80 ? 6.009 -8.444 -2.833 1.00 98.06 80 TYR A O 1
ATOM 665 N N . ASN A 1 81 ? 3.773 -8.325 -2.643 1.00 96.88 81 ASN A N 1
ATOM 666 C CA . ASN A 1 81 ? 3.718 -8.490 -1.190 1.00 96.88 81 ASN A CA 1
ATOM 667 C C . ASN A 1 81 ? 4.555 -7.455 -0.426 1.00 96.88 81 ASN A C 1
ATOM 669 O O . ASN A 1 81 ? 5.059 -7.754 0.656 1.00 96.88 81 ASN A O 1
ATOM 673 N N . TYR A 1 82 ? 4.699 -6.245 -0.971 1.00 97.38 82 TYR A N 1
ATOM 674 C CA . TYR A 1 82 ? 5.479 -5.195 -0.333 1.00 97.38 82 TYR A CA 1
ATOM 675 C C . TYR A 1 82 ? 4.731 -4.666 0.905 1.00 97.38 82 TYR A C 1
ATOM 677 O O . TYR A 1 82 ? 3.647 -4.103 0.742 1.00 97.38 82 TYR A O 1
ATOM 685 N N . PRO A 1 83 ? 5.265 -4.831 2.136 1.00 94.94 83 PRO A N 1
ATOM 686 C CA . PRO A 1 83 ? 4.524 -4.556 3.372 1.00 94.94 83 PRO A CA 1
ATOM 687 C C . PRO A 1 83 ? 3.955 -3.139 3.477 1.00 94.94 83 PRO A C 1
ATOM 689 O O . PRO A 1 83 ? 2.770 -2.982 3.758 1.00 94.94 83 PRO A O 1
ATOM 692 N N . GLN A 1 84 ? 4.770 -2.125 3.176 1.00 96.12 84 GLN A N 1
ATOM 693 C CA . GLN A 1 84 ? 4.366 -0.716 3.216 1.00 96.12 84 GLN A CA 1
ATOM 694 C C . GLN A 1 84 ? 3.159 -0.442 2.306 1.00 96.12 84 GLN A C 1
ATOM 696 O O . GLN A 1 84 ? 2.237 0.266 2.696 1.00 96.12 84 GLN A O 1
ATOM 701 N N . ALA A 1 85 ? 3.111 -1.063 1.124 1.00 97.69 85 ALA A N 1
ATOM 702 C CA . ALA A 1 85 ? 2.040 -0.816 0.165 1.00 97.69 85 ALA A CA 1
ATOM 703 C C . ALA A 1 85 ? 0.664 -1.293 0.654 1.00 97.69 85 ALA A C 1
ATOM 705 O O . ALA A 1 85 ? -0.350 -0.740 0.238 1.00 97.69 85 ALA A O 1
ATOM 706 N N . TYR A 1 86 ? 0.599 -2.280 1.555 1.00 98.12 86 TYR A N 1
ATOM 707 C CA . TYR A 1 86 ? -0.673 -2.647 2.181 1.00 98.12 86 TYR A CA 1
ATOM 708 C C . TYR A 1 86 ? -1.225 -1.500 3.037 1.00 98.12 86 TYR A C 1
ATOM 710 O O . TYR A 1 86 ? -2.418 -1.207 2.972 1.00 98.12 86 TYR A O 1
ATOM 718 N N . TYR A 1 87 ? -0.354 -0.826 3.791 1.00 96.38 87 TYR A N 1
ATOM 719 C CA . TYR A 1 87 ? -0.734 0.330 4.599 1.00 96.38 87 TYR A CA 1
ATOM 720 C C . TYR A 1 87 ? -1.059 1.546 3.726 1.00 96.38 87 TYR A C 1
ATOM 722 O O . TYR A 1 87 ? -2.028 2.256 3.983 1.00 96.38 87 TYR A O 1
ATOM 730 N N . ASP A 1 88 ? -0.315 1.741 2.640 1.00 95.62 88 ASP A N 1
ATOM 731 C CA . ASP A 1 88 ? -0.564 2.837 1.706 1.00 95.62 88 ASP A CA 1
ATOM 732 C C . ASP A 1 88 ? -1.936 2.711 1.017 1.00 95.62 88 ASP A C 1
ATOM 734 O O . ASP A 1 88 ? -2.630 3.714 0.860 1.00 95.62 88 ASP A O 1
ATOM 738 N N . VAL A 1 89 ? -2.373 1.494 0.652 1.00 95.38 89 VAL A N 1
ATOM 739 C CA . VAL A 1 89 ? -3.736 1.262 0.129 1.00 95.38 89 VAL A CA 1
ATOM 740 C C . VAL A 1 89 ? -4.788 1.642 1.170 1.00 95.38 89 VAL A C 1
ATOM 742 O O . VAL A 1 89 ? -5.751 2.333 0.831 1.00 95.38 89 VAL A O 1
ATOM 745 N N . TYR A 1 90 ? -4.593 1.229 2.428 1.00 94.19 90 TYR A N 1
ATOM 746 C CA . TYR A 1 90 ? -5.464 1.633 3.532 1.00 94.19 90 TYR A CA 1
ATOM 747 C C . TYR A 1 90 ? -5.549 3.163 3.632 1.00 94.19 90 TYR A C 1
ATOM 749 O O . TYR A 1 90 ? -6.652 3.704 3.605 1.00 94.19 90 TYR A O 1
ATOM 757 N N . LEU A 1 91 ? -4.412 3.868 3.654 1.00 91.44 91 LEU A N 1
ATOM 758 C CA . LEU A 1 91 ? -4.376 5.331 3.729 1.00 91.44 91 LEU A CA 1
ATOM 759 C C . LEU A 1 91 ? -5.073 5.994 2.541 1.00 91.44 91 LEU A C 1
ATOM 761 O O . LEU A 1 91 ? -5.826 6.945 2.729 1.00 91.44 91 LEU A O 1
ATOM 765 N N . CYS A 1 92 ? -4.851 5.500 1.323 1.00 90.88 92 CYS A N 1
ATOM 766 C CA . CYS A 1 92 ? -5.488 6.051 0.131 1.00 90.88 92 CYS A CA 1
ATOM 767 C C . CYS A 1 92 ? -7.010 5.935 0.202 1.00 90.88 92 CYS A C 1
ATOM 769 O O . CYS A 1 92 ? -7.704 6.884 -0.144 1.00 90.88 92 CYS A O 1
ATOM 771 N N . LEU A 1 93 ? -7.542 4.807 0.670 1.00 88.50 93 LEU A N 1
ATOM 772 C CA . LEU A 1 93 ? -8.988 4.596 0.769 1.00 88.50 93 LEU A CA 1
ATOM 773 C C . LEU A 1 93 ? -9.608 5.305 1.983 1.00 88.50 93 LEU A C 1
ATOM 775 O O . LEU A 1 93 ? -10.705 5.846 1.876 1.00 88.50 93 LEU A O 1
ATOM 779 N N . ALA A 1 94 ? -8.907 5.334 3.118 1.00 84.56 94 ALA A N 1
ATOM 780 C CA . ALA A 1 94 ? -9.396 5.946 4.352 1.00 84.56 94 ALA A CA 1
ATOM 781 C C . ALA A 1 94 ? -9.311 7.482 4.340 1.00 84.56 94 ALA A C 1
ATOM 783 O O . ALA A 1 94 ? -10.152 8.141 4.941 1.00 84.56 94 ALA A O 1
ATOM 784 N N . ASN A 1 95 ? -8.327 8.067 3.645 1.00 78.62 95 ASN A N 1
ATOM 785 C CA . ASN A 1 95 ? -8.151 9.524 3.602 1.00 78.62 95 ASN A CA 1
ATOM 786 C C . ASN A 1 95 ? -8.949 10.205 2.479 1.00 78.62 95 ASN A C 1
ATOM 788 O O . ASN A 1 95 ? -9.201 11.406 2.558 1.00 78.62 95 ASN A O 1
ATOM 792 N N . THR A 1 96 ? -9.327 9.482 1.419 1.00 68.88 96 THR A N 1
ATOM 793 C CA . THR A 1 96 ? -10.061 10.063 0.276 1.00 68.88 96 THR A CA 1
ATOM 794 C C . THR A 1 96 ? -11.563 10.148 0.500 1.00 68.88 96 THR A C 1
ATOM 796 O O . THR A 1 96 ? -12.258 10.851 -0.231 1.00 68.88 96 THR A O 1
ATOM 799 N N . THR A 1 97 ? -12.102 9.438 1.487 1.00 66.12 97 THR A N 1
ATOM 800 C CA . THR A 1 97 ? -13.535 9.407 1.770 1.00 66.12 97 THR A CA 1
ATOM 801 C C . THR A 1 97 ? -13.749 9.212 3.258 1.00 66.12 97 THR A C 1
ATOM 803 O O . THR A 1 97 ? -13.021 8.480 3.914 1.00 66.12 97 THR A O 1
ATOM 806 N N . ASP A 1 98 ? -14.775 9.874 3.782 1.00 78.06 98 ASP A N 1
ATOM 807 C CA . ASP A 1 98 ? -15.313 9.575 5.102 1.00 78.06 98 ASP A CA 1
ATOM 808 C C . ASP A 1 98 ? -15.658 8.081 5.159 1.00 78.06 98 ASP A C 1
ATOM 810 O O . ASP A 1 98 ? -16.583 7.637 4.473 1.00 78.06 98 ASP A O 1
ATOM 814 N N . VAL A 1 99 ? -14.872 7.307 5.916 1.00 75.00 99 VAL A N 1
ATOM 815 C CA . VAL A 1 99 ? -14.951 5.839 5.968 1.00 75.00 99 VAL A CA 1
ATOM 816 C C . VAL A 1 99 ? -16.379 5.377 6.250 1.00 75.00 99 VAL A C 1
ATOM 818 O O . VAL A 1 99 ? -16.800 4.357 5.708 1.00 75.00 99 VAL A O 1
ATOM 821 N N . ASP A 1 100 ? -17.167 6.153 6.996 1.00 79.62 100 ASP A N 1
ATOM 822 C CA . ASP A 1 100 ? -18.558 5.832 7.311 1.00 79.62 100 ASP A CA 1
ATOM 823 C C . ASP A 1 100 ? -19.471 5.806 6.078 1.00 79.62 100 ASP A C 1
ATOM 825 O O . ASP A 1 100 ? -20.448 5.050 6.059 1.00 79.62 100 ASP A O 1
AT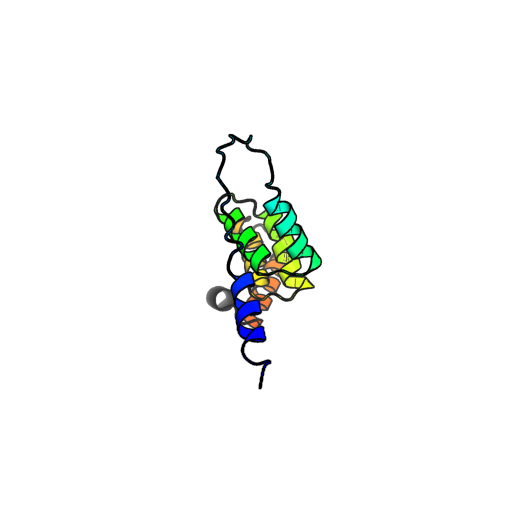OM 829 N N . LYS A 1 101 ? -19.124 6.552 5.022 1.00 85.81 101 LYS A N 1
ATOM 830 C CA . LYS A 1 101 ? -19.859 6.612 3.746 1.00 85.81 101 LYS A CA 1
ATOM 831 C C . LYS A 1 101 ? -19.506 5.491 2.775 1.00 85.81 101 LYS A C 1
ATOM 833 O O . LYS A 1 101 ? -20.195 5.343 1.766 1.00 85.81 101 LYS A O 1
ATOM 838 N N . LEU A 1 102 ? -18.452 4.724 3.047 1.00 85.94 102 LEU A N 1
ATOM 839 C CA . LEU A 1 102 ? -18.115 3.554 2.244 1.00 85.94 102 LEU A CA 1
ATOM 840 C C . LEU A 1 102 ? -19.186 2.471 2.427 1.00 85.94 102 LEU A C 1
ATOM 842 O O . LEU A 1 102 ? -19.702 2.266 3.531 1.00 85.94 102 LEU A O 1
ATOM 846 N N . ASP A 1 103 ? -19.507 1.759 1.348 1.00 90.56 103 ASP A N 1
ATOM 847 C CA . ASP A 1 103 ? -20.325 0.555 1.446 1.00 90.56 103 ASP A CA 1
ATOM 848 C C . ASP A 1 103 ? -19.588 -0.538 2.240 1.00 90.56 103 ASP A C 1
ATOM 850 O O . ASP A 1 103 ? -18.357 -0.539 2.351 1.00 90.56 103 ASP A O 1
ATOM 854 N N . ASP A 1 104 ? -20.340 -1.486 2.796 1.00 91.31 104 ASP A N 1
ATOM 855 C CA . ASP A 1 104 ? -19.787 -2.515 3.682 1.00 91.31 104 ASP A CA 1
ATOM 856 C C . ASP A 1 104 ? -18.722 -3.388 3.001 1.00 91.31 104 ASP A C 1
ATOM 858 O O . ASP A 1 104 ? -17.770 -3.829 3.653 1.00 91.31 104 ASP A O 1
ATOM 862 N N . ALA A 1 105 ? -18.841 -3.625 1.689 1.00 93.50 105 ALA A N 1
ATOM 863 C CA . ALA A 1 105 ? -17.850 -4.403 0.954 1.00 93.50 105 ALA A CA 1
ATOM 864 C C . ALA A 1 105 ? -16.535 -3.622 0.830 1.00 93.50 105 ALA A C 1
ATOM 866 O O . ALA A 1 105 ? -15.462 -4.181 1.071 1.00 93.50 105 ALA A O 1
ATOM 867 N N . THR A 1 106 ? -16.608 -2.323 0.542 1.00 90.19 106 THR A N 1
ATOM 868 C CA . THR A 1 106 ? -15.432 -1.451 0.479 1.00 90.19 106 THR A CA 1
ATOM 869 C C . THR A 1 106 ? -14.791 -1.266 1.856 1.00 90.19 106 THR A C 1
ATOM 871 O O . THR A 1 106 ? -13.573 -1.400 1.974 1.00 90.19 106 THR A O 1
ATOM 874 N N . LYS A 1 107 ? -15.576 -1.081 2.928 1.00 90.56 107 LYS A N 1
ATOM 875 C CA . LYS A 1 107 ? -15.060 -1.044 4.315 1.00 90.56 107 LYS A CA 1
ATOM 876 C C . LYS A 1 107 ? -14.276 -2.304 4.661 1.00 90.56 107 LYS A C 1
ATOM 878 O O . LYS A 1 107 ? -13.185 -2.225 5.227 1.00 90.56 107 LYS A O 1
ATOM 883 N N . LYS A 1 108 ? -14.800 -3.470 4.278 1.00 92.56 108 LYS A N 1
ATOM 884 C CA . LYS A 1 108 ? -14.115 -4.745 4.495 1.00 92.56 108 LYS A CA 1
ATOM 885 C C . LYS A 1 108 ? -12.761 -4.780 3.787 1.00 92.56 108 LYS A C 1
ATOM 887 O O . LYS A 1 108 ? -11.781 -5.186 4.402 1.00 92.56 108 LYS A O 1
ATOM 892 N N . ILE A 1 109 ? -12.687 -4.308 2.541 1.00 92.94 109 ILE A N 1
ATOM 893 C CA . ILE A 1 109 ? -11.422 -4.220 1.795 1.00 92.94 109 ILE A CA 1
ATOM 894 C C . ILE A 1 109 ? -10.419 -3.322 2.534 1.00 92.94 109 ILE A C 1
ATOM 896 O O . ILE A 1 109 ? -9.275 -3.729 2.730 1.00 92.94 109 ILE A O 1
ATOM 900 N N . VAL A 1 110 ? -10.840 -2.139 2.992 1.00 92.50 110 VAL A N 1
ATOM 901 C CA . VAL A 1 110 ? -9.983 -1.203 3.746 1.00 92.50 110 VAL A CA 1
ATOM 902 C C . VAL A 1 110 ? -9.390 -1.870 4.991 1.00 92.50 110 VAL A C 1
ATOM 904 O O . VAL A 1 110 ? -8.175 -1.830 5.197 1.00 92.50 110 VAL A O 1
ATOM 907 N N . VAL A 1 111 ? -10.226 -2.548 5.781 1.00 93.00 111 VAL A N 1
ATOM 908 C CA . VAL A 1 111 ? -9.787 -3.272 6.985 1.00 93.00 111 VAL A CA 1
ATOM 909 C C . VAL A 1 111 ? -8.870 -4.446 6.632 1.00 93.00 111 VAL A C 1
ATOM 911 O O . VAL A 1 111 ? -7.859 -4.652 7.298 1.00 93.00 111 VAL A O 1
ATOM 914 N N . GLU A 1 112 ? -9.163 -5.201 5.570 1.00 95.94 112 GLU A N 1
ATOM 915 C CA . GLU A 1 112 ? -8.310 -6.307 5.119 1.00 95.94 112 GLU A CA 1
ATOM 916 C C . GLU A 1 112 ? -6.893 -5.836 4.755 1.00 95.94 112 GLU A C 1
ATOM 918 O O . GLU A 1 112 ? -5.918 -6.523 5.070 1.00 95.94 112 GLU A O 1
ATOM 923 N N . TYR A 1 113 ? -6.753 -4.675 4.110 1.00 97.44 113 TYR A N 1
ATOM 924 C CA . TYR A 1 113 ? -5.444 -4.086 3.810 1.00 97.44 113 TYR A CA 1
ATOM 925 C C . TYR A 1 113 ? -4.693 -3.669 5.076 1.00 97.44 113 TYR A C 1
ATOM 927 O O . TYR A 1 113 ? -3.503 -3.967 5.201 1.00 97.44 113 TYR A O 1
ATOM 935 N N . LEU A 1 114 ? -5.393 -3.061 6.037 1.00 95.75 114 LEU A N 1
ATOM 936 C CA . LEU A 1 114 ? -4.818 -2.676 7.324 1.00 95.75 114 LEU A CA 1
ATOM 937 C C . LEU A 1 114 ? -4.309 -3.896 8.114 1.00 95.75 114 LEU A C 1
ATOM 939 O O . LEU A 1 114 ? -3.171 -3.902 8.584 1.00 95.75 114 LEU A O 1
ATOM 943 N N . VAL A 1 115 ? -5.104 -4.969 8.189 1.00 96.44 115 VAL A N 1
ATOM 944 C CA . VAL A 1 115 ? -4.70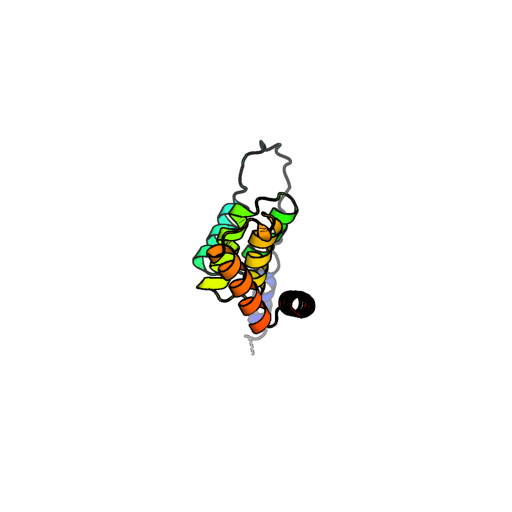5 -6.233 8.836 1.00 96.44 115 VAL A CA 1
ATOM 945 C C . VAL A 1 115 ? -3.477 -6.833 8.155 1.00 96.44 115 VAL A C 1
ATOM 947 O O . VAL A 1 115 ? -2.491 -7.139 8.823 1.00 96.44 115 VAL A O 1
ATOM 950 N N . LYS A 1 116 ? -3.479 -6.933 6.820 1.00 97.44 116 LYS A N 1
ATOM 951 C CA . LYS A 1 116 ? -2.337 -7.484 6.071 1.00 97.44 116 LYS A CA 1
ATOM 952 C C . LYS A 1 116 ? -1.054 -6.680 6.270 1.00 97.44 116 LYS A C 1
ATOM 954 O O . LYS A 1 116 ? 0.026 -7.277 6.240 1.00 97.44 116 LYS A O 1
ATOM 959 N N . ALA A 1 117 ? -1.157 -5.360 6.435 1.00 97.06 117 ALA A N 1
ATOM 960 C CA . ALA A 1 117 ? -0.020 -4.503 6.749 1.00 97.06 117 ALA A CA 1
ATOM 961 C C . ALA A 1 117 ? 0.540 -4.813 8.147 1.00 97.06 117 ALA A C 1
ATOM 963 O O . ALA A 1 117 ? 1.743 -5.048 8.280 1.00 97.06 117 ALA A O 1
ATOM 964 N N . SER A 1 118 ? -0.327 -4.897 9.161 1.00 96.88 118 SER A N 1
ATOM 965 C CA . SER A 1 118 ? 0.058 -5.234 10.540 1.00 96.88 118 SER A CA 1
ATOM 966 C C . SER A 1 118 ? 0.725 -6.614 10.633 1.00 96.88 118 SER A C 1
ATOM 968 O O . SER A 1 118 ? 1.828 -6.732 11.166 1.00 96.88 118 SER A O 1
ATOM 970 N N . GLU A 1 119 ? 0.152 -7.639 9.991 1.00 96.31 119 GLU A N 1
ATOM 971 C CA . GLU A 1 119 ? 0.730 -8.995 9.915 1.00 96.31 119 GLU A CA 1
ATOM 972 C C . GLU A 1 119 ? 2.140 -9.031 9.299 1.00 96.31 119 GLU A C 1
ATOM 974 O O . GLU A 1 119 ? 2.894 -9.982 9.505 1.00 96.31 119 GLU A O 1
ATOM 979 N N . ARG A 1 120 ? 2.502 -8.004 8.522 1.00 94.25 120 ARG A N 1
ATOM 980 C CA . ARG A 1 120 ? 3.800 -7.866 7.848 1.00 94.25 120 ARG A CA 1
ATOM 981 C C . ARG A 1 120 ? 4.736 -6.885 8.558 1.00 94.25 120 ARG A C 1
ATOM 983 O O . ARG A 1 120 ? 5.714 -6.440 7.957 1.00 94.25 120 ARG A O 1
ATOM 990 N N . GLY A 1 121 ? 4.451 -6.560 9.819 1.00 92.69 121 GLY A N 1
ATOM 991 C CA . GLY A 1 121 ? 5.305 -5.727 10.664 1.00 92.69 121 GLY A CA 1
ATOM 992 C C . GLY A 1 121 ? 5.249 -4.240 10.322 1.00 92.69 121 GLY A C 1
ATOM 993 O O . GLY A 1 121 ? 6.249 -3.549 10.479 1.00 92.69 121 GLY A O 1
ATOM 994 N N . GLN A 1 122 ? 4.122 -3.748 9.796 1.00 94.88 122 GLN A N 1
ATOM 995 C CA . GLN A 1 122 ? 3.882 -2.306 9.705 1.00 94.88 122 GLN A CA 1
ATOM 996 C C . GLN A 1 122 ? 3.337 -1.796 11.040 1.00 94.88 122 GLN A C 1
ATOM 998 O O . GLN A 1 122 ? 2.160 -1.989 11.345 1.00 94.88 122 GLN A O 1
ATOM 1003 N N . ASP A 1 123 ? 4.191 -1.143 11.827 1.00 93.81 123 ASP A N 1
ATOM 1004 C CA . ASP A 1 123 ? 3.855 -0.681 13.180 1.00 93.81 123 ASP A CA 1
ATOM 1005 C C . ASP A 1 123 ? 2.668 0.287 13.185 1.00 93.81 123 ASP A C 1
ATOM 1007 O O . ASP A 1 123 ? 1.768 0.150 14.013 1.00 93.81 123 ASP A O 1
ATOM 1011 N N . GLN A 1 124 ? 2.599 1.192 12.201 1.00 93.06 124 GLN A N 1
ATOM 1012 C CA . GLN A 1 124 ? 1.478 2.128 12.073 1.00 93.06 124 GLN A CA 1
ATOM 1013 C C . GLN A 1 124 ? 0.144 1.397 11.876 1.00 93.06 124 GLN A C 1
ATOM 1015 O O . GLN A 1 124 ? -0.882 1.808 12.406 1.00 93.06 124 GLN A O 1
ATOM 1020 N N . ALA A 1 125 ? 0.145 0.286 11.133 1.00 93.94 125 ALA A N 1
ATOM 1021 C CA . ALA A 1 125 ? -1.067 -0.493 10.921 1.00 93.94 125 ALA A CA 1
ATOM 1022 C C . ALA A 1 125 ? -1.528 -1.189 12.210 1.00 93.94 125 ALA A C 1
ATOM 1024 O O . ALA A 1 125 ? -2.725 -1.239 12.494 1.00 93.94 125 ALA A O 1
ATOM 1025 N N . SER A 1 126 ? -0.580 -1.701 12.996 1.00 94.50 126 SER A N 1
ATOM 1026 C CA . SER A 1 126 ? -0.862 -2.314 14.297 1.00 94.50 126 SER A CA 1
ATOM 1027 C C . SER A 1 126 ? -1.451 -1.300 15.280 1.00 94.50 126 SER A C 1
ATOM 1029 O O . SER A 1 126 ? -2.455 -1.595 15.923 1.00 94.50 126 SER A O 1
ATOM 1031 N N . GLU A 1 127 ? -0.894 -0.087 15.337 1.00 93.81 127 GLU A N 1
ATOM 1032 C CA . GLU A 1 127 ? -1.393 1.000 16.189 1.00 93.81 127 GLU A CA 1
ATOM 1033 C C . GLU A 1 127 ? -2.849 1.366 15.863 1.00 93.81 127 GLU A C 1
ATOM 1035 O O . GLU A 1 127 ? -3.696 1.422 16.758 1.00 93.81 127 GLU A O 1
ATOM 1040 N N . VAL A 1 128 ? -3.171 1.526 14.575 1.00 92.62 128 VAL A N 1
ATOM 1041 C CA . VAL A 1 128 ? -4.538 1.841 14.131 1.00 92.62 128 VAL A CA 1
ATOM 1042 C C . VAL A 1 128 ? -5.516 0.713 14.491 1.00 92.62 128 VAL A C 1
ATOM 1044 O O . VAL A 1 128 ? -6.631 0.980 14.941 1.00 92.62 128 VAL A O 1
ATOM 1047 N N . LEU A 1 129 ? -5.125 -0.559 14.346 1.00 92.94 129 LEU A N 1
ATOM 1048 C CA . LEU A 1 129 ? -5.979 -1.689 14.741 1.00 92.94 129 LEU A CA 1
ATOM 1049 C C . LEU A 1 129 ? -6.241 -1.720 16.250 1.00 92.94 129 LEU A C 1
ATOM 1051 O O . LEU A 1 129 ? -7.365 -2.002 16.675 1.00 92.94 129 LEU A O 1
ATOM 1055 N N . GLU A 1 130 ? -5.229 -1.420 17.065 1.00 92.62 130 GLU A N 1
ATOM 1056 C CA . GLU A 1 130 ? -5.392 -1.317 18.516 1.00 92.62 130 GLU A CA 1
ATOM 1057 C C . GLU A 1 130 ? -6.342 -0.184 18.909 1.00 92.62 130 GLU A C 1
ATOM 1059 O O . GLU A 1 130 ? -7.129 -0.336 19.848 1.00 92.62 130 GLU A O 1
ATOM 1064 N N . GLU A 1 131 ? -6.288 0.945 18.205 1.00 89.81 131 GLU A N 1
ATOM 1065 C CA . GLU A 1 131 ? -7.203 2.065 18.410 1.00 89.81 131 GLU A CA 1
ATOM 1066 C C . GLU A 1 131 ? -8.650 1.672 18.081 1.00 89.81 131 GLU A C 1
ATOM 1068 O O . GLU A 1 131 ? -9.530 1.803 18.936 1.00 89.81 131 GLU A O 1
ATOM 1073 N N . ILE A 1 132 ? -8.892 1.080 16.908 1.00 86.69 132 ILE A N 1
ATOM 1074 C CA . ILE A 1 132 ? -10.221 0.590 16.499 1.00 86.69 132 ILE A CA 1
ATOM 1075 C C . ILE A 1 132 ? -10.780 -0.415 17.524 1.00 86.69 132 ILE A C 1
ATOM 1077 O O . ILE A 1 132 ? -11.961 -0.364 17.890 1.00 86.69 132 ILE A O 1
ATOM 1081 N N . ALA A 1 133 ? -9.933 -1.309 18.042 1.00 87.31 133 ALA A N 1
ATOM 1082 C CA . ALA A 1 133 ? -10.329 -2.302 19.037 1.00 87.31 133 ALA A CA 1
ATOM 1083 C C . ALA A 1 133 ? -10.717 -1.688 20.396 1.00 87.31 133 ALA A C 1
ATOM 1085 O O . ALA A 1 133 ? -11.526 -2.277 21.118 1.00 87.31 133 ALA A O 1
ATOM 1086 N N . LYS A 1 134 ? -10.172 -0.518 20.759 1.00 89.31 134 LYS A N 1
ATOM 1087 C CA . LYS A 1 134 ? -10.546 0.206 21.990 1.00 89.31 134 LYS A CA 1
ATOM 1088 C C . LYS A 1 134 ? -11.936 0.830 21.888 1.00 89.31 134 LYS A C 1
ATOM 1090 O O . LYS A 1 134 ? -12.646 0.830 22.886 1.00 89.31 134 LYS A O 1
ATOM 1095 N N . PHE A 1 135 ? -12.330 1.312 20.709 1.00 78.12 135 PHE A N 1
ATOM 1096 C CA . PHE A 1 135 ? -13.645 1.927 20.475 1.00 78.12 135 PHE A CA 1
ATOM 1097 C C . PHE A 1 135 ? -14.776 0.919 20.229 1.00 78.12 135 PHE A C 1
ATOM 1099 O O . PHE A 1 135 ? -15.946 1.288 20.261 1.00 78.12 135 PHE A O 1
ATOM 1106 N N . SER A 1 136 ? -14.439 -0.352 19.999 1.00 71.56 136 SER A N 1
ATOM 1107 C CA . SER A 1 136 ? -15.411 -1.435 19.782 1.00 71.56 136 SER A CA 1
ATOM 1108 C C . SER A 1 136 ? -15.840 -2.154 21.075 1.00 71.56 136 SER A C 1
ATOM 1110 O O . SER A 1 136 ? -16.547 -3.161 21.003 1.00 71.56 136 SER A O 1
ATOM 1112 N N . LYS A 1 137 ? -15.384 -1.685 22.245 1.00 52.62 137 LYS A N 1
ATOM 1113 C CA . LYS A 1 137 ? -15.734 -2.201 23.580 1.00 52.62 137 LYS A CA 1
ATOM 1114 C C . LYS A 1 137 ? -16.689 -1.258 24.296 1.00 52.62 137 LYS A C 1
ATOM 1116 O O . LYS A 1 137 ? -17.576 -1.789 24.998 1.00 52.62 137 LYS A O 1
#

Foldseek 3Di:
DPVPVVVVVVVVVVPPPPDPDDDDPDPDPPPDPDPLLVVLLVCLQPPNPVVSLVVNVVVCVVPPPLVVNLVSLCCNCPVVVPLVSLVSNLCSLVVVDPLVPDDPVSNVSSLVSLVSSVVVPNVVSVVVVVVVVVVVD

Organism: NCBI:txid45254